Protein AF-A0A3N5SSV6-F1 (afdb_monomer_lite)

Structure (mmCIF, N/CA/C/O backbone):
data_AF-A0A3N5SSV6-F1
#
_entry.id   AF-A0A3N5SSV6-F1
#
loop_
_atom_site.group_PDB
_atom_site.id
_atom_site.type_symbol
_atom_site.label_atom_id
_atom_site.label_alt_id
_atom_site.label_comp_id
_atom_site.label_asym_id
_atom_site.label_entity_id
_atom_site.label_seq_id
_atom_site.pdbx_PDB_ins_code
_atom_site.Cartn_x
_atom_site.Cartn_y
_atom_site.Cartn_z
_atom_site.occupancy
_atom_site.B_iso_or_equiv
_atom_site.auth_seq_id
_atom_site.auth_comp_id
_atom_site.auth_asym_id
_atom_site.auth_atom_id
_atom_site.pdbx_PDB_model_num
ATOM 1 N N . MET A 1 1 ? 2.410 14.050 1.695 1.00 55.75 1 MET A N 1
ATOM 2 C CA . MET A 1 1 ? 2.346 12.735 2.374 1.00 55.75 1 MET A CA 1
ATOM 3 C C . MET A 1 1 ? 2.104 12.848 3.877 1.00 55.75 1 MET A C 1
ATOM 5 O O . MET A 1 1 ? 1.490 11.935 4.404 1.00 55.75 1 MET A O 1
ATOM 9 N N . GLN A 1 2 ? 2.488 13.954 4.530 1.00 58.75 2 GLN A N 1
ATOM 10 C CA . GLN A 1 2 ? 2.323 14.189 5.977 1.00 58.75 2 GLN A CA 1
ATOM 11 C C . GLN A 1 2 ? 0.910 13.861 6.505 1.00 58.75 2 GLN A C 1
ATOM 13 O O . GLN A 1 2 ? 0.768 12.989 7.345 1.00 58.75 2 GLN A O 1
ATOM 18 N N . ARG A 1 3 ? -0.144 14.363 5.840 1.00 71.00 3 ARG A N 1
ATOM 19 C CA . ARG A 1 3 ? -1.551 14.085 6.204 1.00 71.00 3 ARG A CA 1
ATOM 20 C C . ARG A 1 3 ? -1.955 12.604 6.317 1.00 71.00 3 ARG A C 1
ATOM 22 O O . ARG A 1 3 ? -2.890 12.311 7.051 1.00 71.00 3 ARG A O 1
ATOM 29 N N . PHE A 1 4 ? -1.331 11.685 5.572 1.00 77.06 4 PHE A N 1
ATOM 30 C CA . PHE A 1 4 ? -1.679 10.257 5.661 1.00 77.06 4 PHE A CA 1
ATOM 31 C C . PHE A 1 4 ? -0.957 9.576 6.818 1.00 77.06 4 PHE A C 1
ATOM 33 O O . PHE A 1 4 ? -1.547 8.742 7.491 1.00 77.06 4 PHE A O 1
ATOM 40 N N . HIS A 1 5 ? 0.305 9.943 7.042 1.00 72.81 5 HIS A N 1
ATOM 41 C CA . HIS A 1 5 ? 1.094 9.427 8.153 1.00 72.81 5 HIS A CA 1
ATOM 42 C C . HIS A 1 5 ? 0.445 9.811 9.486 1.00 72.81 5 HIS A C 1
ATOM 44 O O . HIS A 1 5 ? 0.118 8.929 10.277 1.00 72.81 5 HIS A O 1
ATOM 50 N N . ASP A 1 6 ? 0.105 11.096 9.633 1.00 80.62 6 ASP A N 1
ATOM 51 C CA . ASP A 1 6 ? -0.552 11.635 10.825 1.00 80.62 6 ASP A CA 1
ATOM 52 C C . ASP A 1 6 ? -1.889 10.920 11.114 1.00 80.62 6 ASP A C 1
ATOM 54 O O . 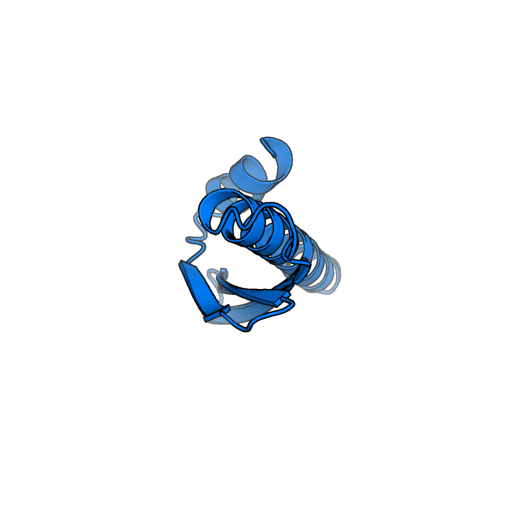ASP A 1 6 ? -2.237 10.678 12.267 1.00 80.62 6 ASP A O 1
ATOM 58 N N . PHE A 1 7 ? -2.644 10.535 10.073 1.00 87.31 7 PHE A N 1
ATOM 59 C CA . PHE A 1 7 ? -3.931 9.847 10.227 1.00 87.31 7 PHE A CA 1
ATOM 60 C C . PHE A 1 7 ? -3.798 8.476 10.899 1.00 87.31 7 PHE A C 1
ATOM 62 O O . PHE A 1 7 ? -4.579 8.165 11.806 1.00 87.31 7 PHE A O 1
ATOM 69 N N . PHE A 1 8 ? -2.852 7.655 10.431 1.00 87.00 8 PHE A N 1
ATOM 70 C CA . PHE A 1 8 ? -2.639 6.306 10.957 1.00 87.00 8 PHE A CA 1
ATOM 71 C C . PHE A 1 8 ? -1.952 6.352 12.325 1.00 87.00 8 PHE A C 1
ATOM 73 O O . PHE A 1 8 ? -2.338 5.605 13.224 1.00 87.00 8 PHE A O 1
ATOM 80 N N . GLU A 1 9 ? -1.017 7.284 12.523 1.00 84.81 9 GLU A N 1
ATOM 81 C CA . GLU A 1 9 ? -0.316 7.476 13.794 1.00 84.81 9 GLU A CA 1
ATOM 82 C C . GLU A 1 9 ? -1.267 7.908 14.920 1.00 84.81 9 GLU A C 1
ATOM 84 O O . GLU A 1 9 ? -1.291 7.284 15.981 1.00 84.81 9 GLU A O 1
ATOM 89 N N . GLN A 1 10 ? -2.143 8.892 14.670 1.00 86.62 10 GLN A N 1
ATOM 90 C CA . GLN A 1 10 ? -3.169 9.323 15.635 1.00 86.62 10 GLN A CA 1
ATOM 91 C C . GLN A 1 10 ? -4.099 8.179 16.063 1.00 86.62 10 GLN A C 1
ATOM 93 O O . GLN A 1 10 ? -4.612 8.175 17.181 1.00 86.62 10 GLN A O 1
ATOM 98 N N . ARG A 1 11 ? -4.307 7.197 15.178 1.00 84.62 11 ARG A N 1
ATOM 99 C CA . ARG A 1 11 ? -5.149 6.014 15.414 1.00 84.62 11 ARG A CA 1
ATOM 100 C C . ARG A 1 11 ? -4.371 4.814 15.942 1.00 84.62 11 ARG A C 1
ATOM 102 O O . ARG A 1 11 ? -4.966 3.758 16.139 1.00 84.62 11 ARG A O 1
ATOM 109 N N . LYS A 1 12 ? -3.064 4.966 16.184 1.00 87.62 12 LYS A N 1
ATOM 110 C CA . LYS A 1 12 ? -2.152 3.889 16.599 1.00 87.62 12 LYS A CA 1
ATOM 111 C C . LYS A 1 12 ? -2.211 2.676 15.659 1.00 87.62 12 LYS A C 1
ATOM 113 O O . LYS A 1 12 ? -2.086 1.536 16.096 1.00 87.62 12 LYS A O 1
ATOM 118 N N . MET A 1 13 ? -2.432 2.930 14.371 1.00 89.81 13 MET A N 1
ATOM 119 C CA . MET A 1 13 ? -2.502 1.911 13.331 1.00 89.81 13 MET A CA 1
ATOM 120 C C . MET A 1 13 ? -1.148 1.802 12.637 1.00 89.81 13 MET A C 1
ATOM 122 O O . MET A 1 13 ? -0.640 2.781 12.089 1.00 89.81 13 MET A O 1
ATOM 126 N N . THR A 1 14 ? -0.577 0.601 12.621 1.00 92.50 14 THR A N 1
ATOM 127 C CA . THR A 1 14 ? 0.622 0.308 11.828 1.00 92.50 14 THR A CA 1
ATOM 128 C C . THR A 1 14 ? 0.215 -0.014 10.396 1.00 92.50 14 THR A C 1
ATOM 130 O O . THR A 1 14 ? -0.765 -0.730 10.174 1.00 92.50 14 THR A O 1
ATOM 133 N N . VAL A 1 15 ? 0.949 0.527 9.424 1.00 94.25 15 VAL A N 1
ATOM 134 C CA . VAL A 1 15 ? 0.757 0.220 8.003 1.00 94.25 15 VAL A CA 1
ATOM 135 C C . VAL A 1 15 ? 1.925 -0.624 7.518 1.00 94.25 15 VAL A C 1
ATOM 137 O O . VAL A 1 15 ? 3.056 -0.143 7.465 1.00 94.25 15 VAL A O 1
ATOM 140 N N . ASP A 1 16 ? 1.631 -1.853 7.116 1.00 95.69 16 ASP A N 1
ATOM 141 C CA . ASP A 1 16 ? 2.584 -2.743 6.468 1.00 95.69 16 ASP A CA 1
ATOM 142 C C . ASP A 1 16 ? 2.555 -2.508 4.958 1.00 95.69 16 ASP A C 1
ATOM 144 O O . ASP A 1 16 ? 1.490 -2.502 4.334 1.00 95.69 16 ASP A O 1
ATOM 148 N N . LEU A 1 17 ? 3.730 -2.312 4.358 1.00 95.88 17 LEU A N 1
ATOM 149 C CA . LEU A 1 17 ? 3.892 -2.165 2.913 1.00 95.88 17 LEU A CA 1
ATOM 150 C C . LEU A 1 17 ? 4.653 -3.352 2.339 1.00 95.88 17 LEU A C 1
ATOM 152 O O . LEU A 1 17 ? 5.734 -3.692 2.817 1.00 95.88 17 LEU A O 1
ATOM 156 N N . SER A 1 18 ? 4.133 -3.929 1.259 1.00 97.19 18 SER A N 1
ATOM 157 C CA . SER A 1 18 ? 4.811 -5.005 0.535 1.00 97.19 18 SER A CA 1
ATOM 158 C C . SER A 1 18 ? 4.683 -4.829 -0.976 1.00 97.19 18 SER A C 1
ATOM 160 O O . SER A 1 18 ? 3.615 -4.522 -1.498 1.00 97.19 18 SER A O 1
ATOM 162 N N . ILE A 1 19 ? 5.786 -5.005 -1.706 1.00 96.44 19 ILE A N 1
ATOM 163 C CA . ILE A 1 19 ? 5.756 -5.029 -3.173 1.00 96.44 19 ILE A CA 1
ATOM 164 C C . ILE A 1 19 ? 5.291 -6.425 -3.590 1.00 96.44 19 ILE A C 1
ATOM 166 O O . ILE A 1 19 ? 6.068 -7.377 -3.529 1.00 96.44 19 ILE A O 1
ATOM 170 N N . THR A 1 20 ? 4.033 -6.550 -4.005 1.00 96.31 20 THR A N 1
ATOM 171 C CA . THR A 1 20 ? 3.417 -7.835 -4.379 1.00 96.31 20 THR A CA 1
ATOM 172 C C . THR A 1 20 ? 3.751 -8.240 -5.811 1.00 96.31 20 THR A C 1
ATOM 174 O O . THR A 1 20 ? 3.816 -9.426 -6.128 1.00 96.31 20 THR A O 1
ATOM 177 N N . HIS A 1 21 ? 4.012 -7.266 -6.688 1.00 95.12 21 HIS A N 1
ATOM 178 C CA . HIS A 1 21 ? 4.400 -7.535 -8.067 1.00 95.12 21 HIS A CA 1
ATOM 179 C C . HIS A 1 21 ? 5.408 -6.514 -8.594 1.00 95.12 21 HIS A C 1
ATOM 181 O O . HIS A 1 21 ? 5.209 -5.302 -8.510 1.00 95.12 21 HIS A O 1
ATOM 187 N N . LYS A 1 22 ? 6.474 -7.011 -9.226 1.00 93.94 22 LYS A N 1
ATOM 188 C CA . LYS A 1 22 ? 7.506 -6.195 -9.874 1.00 93.94 22 LYS A CA 1
ATOM 189 C C . LYS A 1 22 ? 7.718 -6.656 -11.317 1.00 93.94 22 LYS A C 1
ATOM 191 O O . LYS A 1 22 ? 8.677 -7.353 -11.635 1.00 93.94 22 LYS A O 1
ATOM 196 N N . GLY A 1 23 ? 6.802 -6.264 -12.197 1.00 90.25 23 GLY A N 1
ATOM 197 C CA . GLY A 1 23 ? 6.812 -6.625 -13.615 1.00 90.25 23 GLY A CA 1
ATOM 198 C C . GLY A 1 23 ? 7.646 -5.674 -14.469 1.00 90.25 23 GLY A C 1
ATOM 199 O O . GLY A 1 23 ? 8.128 -4.651 -13.993 1.00 90.25 23 GLY A O 1
ATOM 200 N N . LYS A 1 24 ? 7.790 -5.972 -15.765 1.00 89.75 24 LYS A N 1
ATOM 201 C CA . LYS A 1 24 ? 8.544 -5.134 -16.723 1.00 89.75 24 LYS A CA 1
ATOM 202 C C . LYS A 1 24 ? 7.961 -3.724 -16.873 1.00 89.75 24 LYS A C 1
ATOM 204 O O . LYS A 1 24 ? 8.704 -2.755 -16.981 1.00 89.75 24 LYS A O 1
ATOM 209 N N . TYR A 1 25 ? 6.635 -3.615 -16.872 1.00 91.00 25 TYR A N 1
ATOM 210 C CA . TYR A 1 25 ? 5.924 -2.366 -17.162 1.00 91.00 25 TYR A CA 1
ATOM 211 C C . TYR A 1 25 ? 5.343 -1.693 -15.922 1.00 91.00 25 TYR A C 1
ATOM 213 O O . TYR A 1 25 ? 5.070 -0.495 -15.961 1.00 91.00 25 TYR A O 1
ATOM 221 N N . PHE A 1 26 ? 5.152 -2.434 -14.829 1.00 94.12 26 PHE A N 1
ATOM 222 C CA . PHE A 1 26 ? 4.468 -1.938 -13.641 1.00 94.12 26 PHE A CA 1
ATOM 223 C C . PHE A 1 26 ? 5.053 -2.532 -12.360 1.00 94.12 26 PHE A C 1
ATOM 225 O O . PHE A 1 26 ? 5.520 -3.671 -12.349 1.00 94.12 26 PHE A O 1
ATOM 232 N N . THR A 1 27 ? 4.969 -1.757 -11.285 1.00 96.44 27 THR A N 1
ATOM 233 C CA . THR A 1 27 ? 5.164 -2.204 -9.904 1.00 96.44 27 THR A CA 1
ATOM 234 C C . THR A 1 27 ? 3.837 -2.065 -9.169 1.00 96.44 27 THR A C 1
ATOM 236 O O . THR A 1 27 ? 3.182 -1.024 -9.282 1.00 96.44 27 THR A O 1
ATOM 239 N N . VAL A 1 28 ? 3.453 -3.098 -8.426 1.00 97.31 28 VAL A N 1
ATOM 240 C CA . VAL A 1 28 ? 2.284 -3.118 -7.546 1.00 97.31 28 VAL A CA 1
ATOM 241 C C . VAL A 1 28 ? 2.778 -3.246 -6.112 1.00 97.31 28 VAL A C 1
ATOM 243 O O . VAL A 1 28 ? 3.601 -4.111 -5.810 1.00 97.31 28 VAL A O 1
ATOM 246 N N . THR A 1 29 ? 2.287 -2.360 -5.254 1.00 98.12 29 THR A N 1
ATOM 247 C CA . THR A 1 29 ? 2.538 -2.378 -3.814 1.00 98.12 29 THR A CA 1
ATOM 248 C C . THR A 1 29 ? 1.206 -2.505 -3.094 1.00 98.12 29 THR A C 1
ATOM 250 O O . THR A 1 29 ? 0.268 -1.775 -3.410 1.00 98.12 29 THR A O 1
ATOM 253 N N . GLU A 1 30 ? 1.132 -3.403 -2.125 1.00 98.38 30 GLU A N 1
ATOM 254 C CA . GLU A 1 30 ? 0.024 -3.535 -1.189 1.00 98.38 30 GLU A CA 1
ATOM 255 C C . GLU A 1 30 ? 0.351 -2.767 0.096 1.00 98.38 30 GLU A C 1
ATOM 257 O O . GLU A 1 30 ? 1.472 -2.831 0.605 1.00 98.38 30 GLU A O 1
ATOM 262 N N . ALA A 1 31 ? -0.640 -2.046 0.614 1.00 97.62 31 ALA A N 1
ATOM 263 C CA . ALA A 1 31 ? -0.646 -1.472 1.947 1.00 97.62 31 ALA A CA 1
ATOM 264 C C . ALA A 1 31 ? -1.724 -2.167 2.780 1.00 97.62 31 ALA A C 1
ATOM 266 O O . ALA A 1 31 ? -2.884 -2.245 2.359 1.00 97.62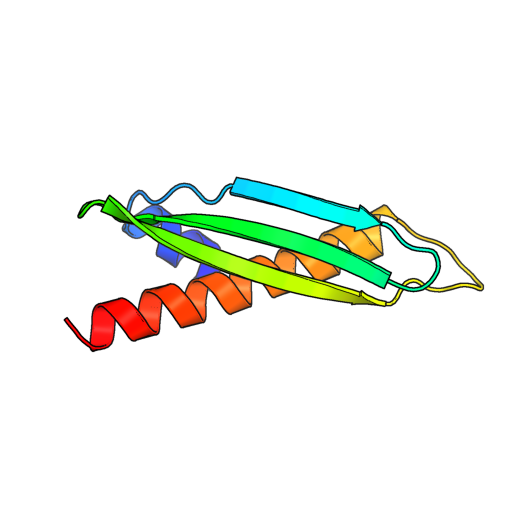 31 ALA A O 1
ATOM 267 N N . ARG A 1 32 ? -1.347 -2.637 3.967 1.00 97.06 32 ARG A N 1
ATOM 268 C CA . ARG A 1 32 ? -2.229 -3.333 4.902 1.00 97.06 32 ARG A CA 1
ATOM 269 C C . ARG A 1 32 ? -2.204 -2.664 6.265 1.00 97.06 32 ARG A C 1
ATOM 271 O O . ARG A 1 32 ? -1.164 -2.197 6.713 1.00 97.06 32 ARG A O 1
ATOM 278 N N . THR A 1 33 ? -3.348 -2.623 6.931 1.00 95.62 33 THR A N 1
ATOM 279 C CA . THR A 1 33 ? -3.442 -2.208 8.331 1.00 95.62 33 THR A CA 1
ATOM 280 C C . THR A 1 33 ? -4.608 -2.904 9.022 1.00 95.62 33 THR A C 1
ATOM 282 O O . THR A 1 33 ? -5.501 -3.443 8.366 1.00 95.62 33 THR A O 1
ATOM 285 N N . ARG A 1 34 ? -4.610 -2.877 10.353 1.00 93.56 34 ARG A N 1
ATOM 286 C CA . ARG A 1 34 ? -5.684 -3.403 11.192 1.00 93.56 34 ARG A CA 1
ATOM 287 C C . ARG A 1 34 ? -6.108 -2.338 12.194 1.00 93.56 34 ARG A C 1
ATOM 289 O O . ARG A 1 34 ? -5.255 -1.721 12.829 1.00 93.56 34 ARG A O 1
ATOM 296 N N . SER A 1 35 ? -7.407 -2.096 12.308 1.00 86.56 35 SER A N 1
ATOM 297 C CA . SER A 1 35 ? -7.966 -1.162 13.289 1.00 86.56 35 SER A CA 1
ATOM 298 C C . SER A 1 35 ? -8.081 -1.802 14.675 1.00 86.56 35 SER A C 1
ATOM 300 O O . SER A 1 35 ? -7.953 -3.017 14.838 1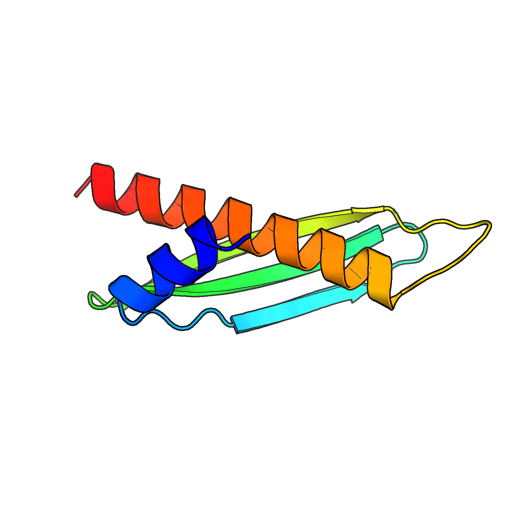.00 86.56 35 SER A O 1
ATOM 302 N N . ALA A 1 36 ? -8.321 -0.976 15.696 1.00 81.81 36 ALA A N 1
ATOM 303 C CA . ALA A 1 36 ? -8.383 -1.414 17.094 1.00 81.81 36 ALA A CA 1
ATOM 304 C C . ALA A 1 36 ? -9.527 -2.404 17.391 1.00 81.81 36 ALA A C 1
ATOM 306 O O . ALA A 1 36 ? -9.412 -3.221 18.298 1.00 81.81 36 ALA A O 1
ATOM 307 N N . ASP A 1 37 ? -10.610 -2.355 16.617 1.00 84.25 37 ASP A N 1
ATOM 308 C CA . ASP A 1 37 ? -11.739 -3.292 16.673 1.00 84.25 37 ASP A CA 1
ATOM 309 C C . ASP A 1 37 ? -11.495 -4.589 15.878 1.00 84.25 37 ASP A C 1
ATOM 311 O O . ASP A 1 37 ? -12.369 -5.448 15.808 1.00 84.25 37 ASP A O 1
ATOM 315 N N . GLY A 1 38 ? -10.307 -4.748 15.286 1.00 86.44 38 GLY A N 1
ATOM 316 C CA . GLY A 1 38 ? -9.889 -5.963 14.590 1.00 86.44 38 GLY A CA 1
ATOM 317 C C . GLY A 1 38 ? -10.219 -6.006 13.098 1.00 86.44 38 GLY A C 1
ATOM 318 O O . GLY A 1 38 ? -9.867 -6.992 12.450 1.00 86.44 38 GLY A O 1
ATOM 319 N N . ALA A 1 39 ? -10.834 -4.964 12.525 1.00 90.75 39 ALA A N 1
ATOM 320 C CA . ALA A 1 39 ? -11.090 -4.917 11.088 1.00 90.75 39 ALA A CA 1
ATOM 321 C C . ALA A 1 39 ? -9.777 -4.778 10.297 1.00 90.75 39 ALA A C 1
ATOM 323 O O . ALA A 1 39 ? -8.898 -3.980 10.631 1.00 90.75 39 ALA A O 1
ATOM 324 N N . GLU A 1 40 ? -9.633 -5.577 9.239 1.00 94.81 40 GLU A N 1
ATOM 325 C CA . GLU A 1 40 ? -8.454 -5.568 8.373 1.00 94.81 40 GLU A CA 1
ATOM 326 C C . GLU A 1 40 ? -8.728 -4.784 7.089 1.00 94.81 40 GLU A C 1
ATOM 328 O O . GLU A 1 40 ? -9.737 -4.984 6.407 1.00 94.81 40 GLU A O 1
ATOM 333 N N . PHE A 1 41 ? -7.795 -3.904 6.736 1.00 95.88 41 PHE A N 1
ATOM 334 C CA . PHE A 1 41 ? -7.863 -3.095 5.531 1.00 95.88 41 PHE A CA 1
ATOM 335 C C . PHE A 1 41 ? -6.654 -3.363 4.658 1.00 95.88 41 PHE A C 1
ATOM 337 O O . PHE A 1 41 ? -5.512 -3.293 5.105 1.00 95.88 41 PHE A O 1
ATOM 344 N N . VAL A 1 42 ? -6.933 -3.615 3.385 1.00 97.12 42 VAL A N 1
ATOM 345 C CA . VAL A 1 42 ? -5.931 -3.837 2.346 1.00 97.12 42 VAL A CA 1
ATOM 346 C C . VAL A 1 42 ? -6.250 -2.937 1.161 1.00 97.12 42 VAL A C 1
ATOM 348 O O . VAL A 1 42 ? -7.422 -2.817 0.768 1.00 97.12 42 VAL A O 1
ATOM 351 N N . ALA A 1 43 ? -5.224 -2.304 0.599 1.00 97.56 43 ALA A N 1
ATOM 352 C CA . ALA A 1 43 ? -5.322 -1.518 -0.621 1.00 97.56 43 ALA A CA 1
ATOM 353 C C . ALA A 1 43 ? -4.049 -1.622 -1.464 1.00 97.56 43 ALA A C 1
ATOM 355 O O . ALA A 1 43 ? -2.945 -1.723 -0.937 1.00 97.56 43 ALA A O 1
ATOM 356 N N . GLU A 1 44 ? -4.206 -1.531 -2.780 1.00 97.81 44 GLU A N 1
ATOM 357 C CA . GLU A 1 44 ? -3.099 -1.629 -3.725 1.00 97.81 44 GLU A CA 1
ATOM 358 C C . GLU A 1 44 ? -2.817 -0.290 -4.402 1.00 97.81 44 GLU A C 1
ATOM 360 O O . GLU A 1 44 ? -3.706 0.524 -4.668 1.00 97.81 44 GLU A O 1
ATOM 365 N N . GLY A 1 45 ? -1.549 -0.075 -4.721 1.00 97.25 45 GLY A N 1
ATOM 366 C CA . GLY A 1 45 ? -1.085 1.018 -5.549 1.00 97.25 45 GLY A CA 1
ATOM 367 C C . GLY A 1 45 ? -0.261 0.482 -6.705 1.00 97.25 45 GLY A C 1
ATOM 368 O O . GLY A 1 45 ? 0.652 -0.315 -6.516 1.00 97.25 45 GLY A O 1
ATOM 369 N N . VAL A 1 46 ? -0.554 0.962 -7.911 1.00 96.88 46 VAL A N 1
ATOM 370 C CA . VAL A 1 46 ? 0.159 0.574 -9.134 1.00 96.88 46 VAL A CA 1
ATOM 371 C C . VAL A 1 46 ? 0.948 1.763 -9.659 1.00 96.88 46 VAL A C 1
ATOM 373 O O . VAL A 1 46 ? 0.418 2.874 -9.732 1.00 96.88 46 VAL A O 1
ATOM 376 N N . ALA A 1 47 ? 2.193 1.552 -10.073 1.00 96.62 47 ALA A N 1
ATOM 377 C CA . ALA A 1 47 ? 3.004 2.547 -10.767 1.00 96.62 47 ALA A CA 1
ATOM 378 C C . ALA A 1 47 ? 3.591 1.968 -12.052 1.00 96.62 47 ALA A C 1
ATOM 380 O O . ALA A 1 47 ? 4.074 0.840 -12.069 1.00 96.62 47 ALA A O 1
ATOM 381 N N . ARG A 1 48 ? 3.578 2.758 -13.129 1.00 93.69 48 ARG A N 1
ATOM 382 C CA . ARG A 1 48 ? 4.232 2.394 -14.389 1.00 93.69 48 ARG A CA 1
ATOM 383 C C . ARG A 1 48 ? 5.747 2.545 -14.252 1.00 93.69 48 ARG A C 1
ATOM 385 O O . ARG A 1 48 ? 6.223 3.533 -13.696 1.00 93.69 48 ARG A O 1
ATOM 392 N N . ARG A 1 49 ? 6.490 1.585 -14.794 1.00 91.19 49 ARG A N 1
ATOM 393 C CA . ARG A 1 49 ? 7.948 1.623 -14.927 1.00 91.19 49 ARG A CA 1
ATOM 394 C C . ARG A 1 49 ? 8.322 2.263 -16.259 1.00 91.19 49 ARG A C 1
ATOM 396 O O . ARG A 1 49 ? 7.671 2.033 -17.280 1.00 91.19 49 ARG A O 1
ATOM 403 N N . SER A 1 50 ? 9.366 3.083 -16.232 1.00 85.06 50 SER A N 1
ATOM 404 C CA . SER A 1 50 ? 9.991 3.590 -17.452 1.00 85.06 50 SER A CA 1
ATOM 405 C C . SER A 1 50 ? 10.831 2.477 -18.072 1.00 85.06 50 SER A C 1
ATOM 407 O O . SER A 1 50 ? 11.626 1.854 -17.369 1.00 85.06 50 SER A O 1
ATOM 409 N N . LEU A 1 51 ? 10.635 2.215 -19.366 1.00 83.75 51 LEU A N 1
ATOM 410 C CA . LEU A 1 51 ? 11.416 1.214 -20.101 1.00 83.75 51 LEU A CA 1
ATOM 411 C C . LEU A 1 51 ? 12.767 1.778 -20.543 1.00 83.75 51 LEU A C 1
ATOM 413 O O . LEU A 1 51 ? 13.750 1.048 -20.561 1.00 83.75 51 LEU A O 1
ATOM 417 N N . ASP A 1 52 ? 12.813 3.077 -20.841 1.00 85.19 52 ASP A N 1
ATOM 418 C CA . ASP A 1 52 ? 14.011 3.747 -21.359 1.00 85.19 52 ASP A CA 1
ATOM 419 C C . ASP A 1 52 ? 14.999 4.102 -20.241 1.00 85.19 52 ASP A C 1
ATOM 421 O O . ASP A 1 52 ? 16.204 4.199 -20.459 1.00 85.19 52 ASP A O 1
ATOM 425 N N . LYS A 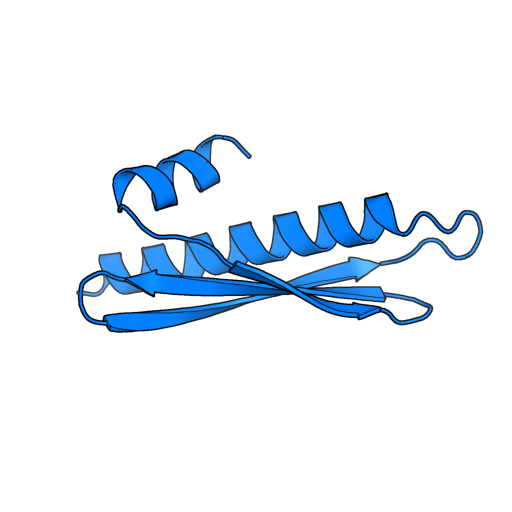1 53 ? 14.481 4.319 -19.025 1.00 81.31 53 LYS A N 1
ATOM 426 C CA . LYS A 1 53 ? 15.256 4.639 -17.817 1.00 81.31 53 LYS A CA 1
ATOM 427 C C . LYS A 1 53 ? 14.651 3.910 -16.617 1.00 81.31 53 LYS A C 1
ATOM 429 O O . LYS A 1 53 ? 13.888 4.529 -15.869 1.00 81.31 53 LYS A O 1
ATOM 434 N N . PRO A 1 54 ? 14.908 2.600 -16.467 1.00 78.88 54 PRO A N 1
ATOM 435 C CA . PRO A 1 54 ? 14.364 1.834 -15.358 1.00 78.88 54 PRO A CA 1
ATOM 436 C C . PRO A 1 54 ? 14.913 2.371 -14.032 1.00 78.88 54 PRO A C 1
ATOM 438 O O . PRO A 1 54 ? 16.117 2.379 -13.800 1.00 78.88 54 PRO A O 1
ATOM 441 N N . ASP A 1 55 ? 14.008 2.825 -13.169 1.00 85.19 55 ASP A N 1
ATOM 442 C CA . ASP A 1 55 ? 14.297 3.221 -11.792 1.00 85.19 55 ASP A CA 1
ATOM 443 C C . ASP A 1 55 ? 13.300 2.511 -10.877 1.00 85.19 55 ASP A C 1
ATOM 445 O O . ASP A 1 55 ? 12.130 2.894 -10.726 1.00 85.19 55 ASP A O 1
ATOM 449 N N . ASP A 1 56 ? 13.778 1.414 -10.306 1.00 83.00 56 ASP A N 1
ATOM 450 C CA . ASP A 1 56 ? 12.973 0.519 -9.488 1.00 83.00 56 ASP A CA 1
ATOM 451 C C . ASP A 1 56 ? 12.611 1.142 -8.149 1.00 83.00 56 ASP A C 1
ATOM 453 O O . ASP A 1 56 ? 11.522 0.878 -7.632 1.00 83.00 56 ASP A O 1
ATOM 457 N N . GLY A 1 57 ? 13.486 1.998 -7.616 1.00 86.75 57 GLY A N 1
ATOM 458 C CA . GLY A 1 57 ? 13.219 2.760 -6.405 1.00 86.75 57 GLY A CA 1
ATOM 459 C C . GLY A 1 57 ? 12.064 3.728 -6.632 1.00 86.75 57 GLY A C 1
ATOM 460 O O . GLY A 1 57 ? 11.110 3.754 -5.856 1.00 86.75 57 GLY A O 1
ATOM 461 N N . LYS A 1 58 ? 12.075 4.454 -7.754 1.00 90.81 58 LYS A N 1
ATOM 462 C CA . LYS A 1 58 ? 11.023 5.421 -8.086 1.00 90.81 58 LYS A CA 1
ATOM 463 C C . LYS A 1 58 ? 9.658 4.770 -8.295 1.00 90.81 58 LYS A C 1
ATOM 465 O O . LYS A 1 58 ? 8.667 5.251 -7.745 1.00 90.81 58 LYS A O 1
ATOM 470 N N . ALA A 1 59 ? 9.577 3.684 -9.065 1.00 92.75 59 ALA A N 1
ATOM 471 C CA . ALA A 1 59 ? 8.306 2.987 -9.285 1.00 92.75 59 ALA A CA 1
ATOM 472 C C . ALA A 1 59 ? 7.748 2.382 -7.983 1.00 92.75 59 ALA A C 1
ATOM 474 O O . ALA A 1 59 ? 6.545 2.472 -7.720 1.00 92.75 59 ALA A O 1
ATOM 475 N N . SER A 1 60 ? 8.618 1.829 -7.134 1.00 93.44 60 SER A N 1
ATOM 476 C CA . SER A 1 60 ? 8.232 1.295 -5.821 1.00 93.44 60 SER A CA 1
ATOM 477 C C . SER A 1 60 ? 7.716 2.401 -4.895 1.00 93.44 60 SER A C 1
ATOM 479 O O . SER A 1 60 ? 6.625 2.281 -4.350 1.00 93.44 60 SER A O 1
ATOM 481 N N . SER A 1 61 ? 8.404 3.542 -4.820 1.00 94.12 61 SER A N 1
ATOM 482 C CA . SER A 1 61 ? 7.959 4.693 -4.022 1.00 94.12 61 SER A CA 1
ATOM 483 C C . SER A 1 61 ? 6.619 5.270 -4.495 1.00 94.12 61 SER A C 1
ATOM 485 O O . SER A 1 61 ? 5.753 5.586 -3.678 1.00 94.12 61 SER A O 1
ATOM 487 N N . ILE A 1 62 ? 6.400 5.382 -5.812 1.00 94.88 62 ILE A N 1
ATOM 488 C CA . ILE A 1 62 ? 5.125 5.874 -6.364 1.00 94.88 62 ILE A CA 1
ATOM 489 C C . ILE A 1 62 ? 3.991 4.884 -6.079 1.00 94.88 62 ILE A C 1
ATOM 491 O O . ILE A 1 62 ? 2.904 5.302 -5.673 1.00 94.88 62 ILE A O 1
ATOM 495 N N . SER A 1 63 ? 4.221 3.587 -6.304 1.00 96.88 63 SER A N 1
ATOM 496 C CA . SER A 1 63 ? 3.210 2.553 -6.051 1.00 96.88 63 SER A CA 1
ATOM 497 C C . SER A 1 63 ? 2.867 2.467 -4.561 1.00 96.88 63 SER A C 1
ATOM 499 O O . SER A 1 63 ? 1.687 2.495 -4.229 1.00 96.88 63 SER A O 1
ATOM 501 N N . GLY A 1 64 ? 3.856 2.514 -3.663 1.00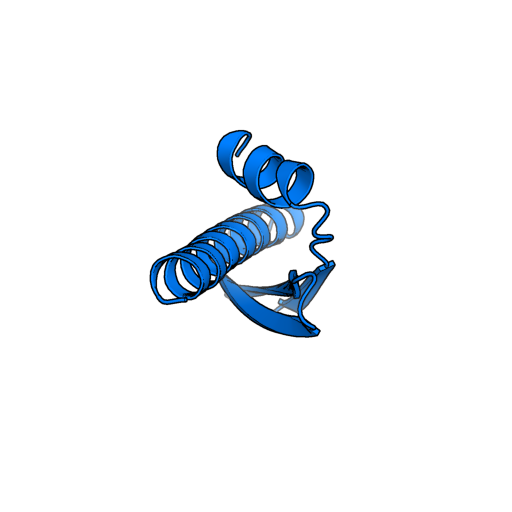 96.19 64 GLY A N 1
ATOM 502 C CA . GLY A 1 64 ? 3.634 2.563 -2.214 1.00 96.19 64 GLY A CA 1
ATOM 503 C C . GLY A 1 64 ? 2.856 3.800 -1.760 1.00 96.19 64 GLY A C 1
ATOM 504 O O . GLY A 1 64 ? 1.876 3.679 -1.029 1.00 96.19 64 GLY A O 1
ATOM 505 N N . GLY A 1 65 ? 3.192 4.992 -2.268 1.00 94.94 65 GLY A N 1
ATOM 506 C CA . GLY A 1 65 ? 2.427 6.209 -1.968 1.00 94.94 65 GLY A CA 1
ATOM 507 C C . GLY A 1 65 ? 0.966 6.143 -2.441 1.00 94.94 65 GLY A C 1
ATOM 508 O O . GLY A 1 65 ? 0.067 6.650 -1.766 1.00 94.94 65 GLY A O 1
ATOM 509 N N . ARG A 1 66 ? 0.707 5.486 -3.581 1.00 96.19 66 ARG A N 1
ATOM 510 C CA . ARG A 1 66 ? -0.656 5.222 -4.075 1.00 96.19 66 ARG A CA 1
ATOM 511 C C . ARG A 1 66 ? -1.396 4.216 -3.191 1.00 96.19 66 ARG A C 1
ATOM 513 O O . ARG A 1 66 ? -2.560 4.463 -2.887 1.00 96.19 66 A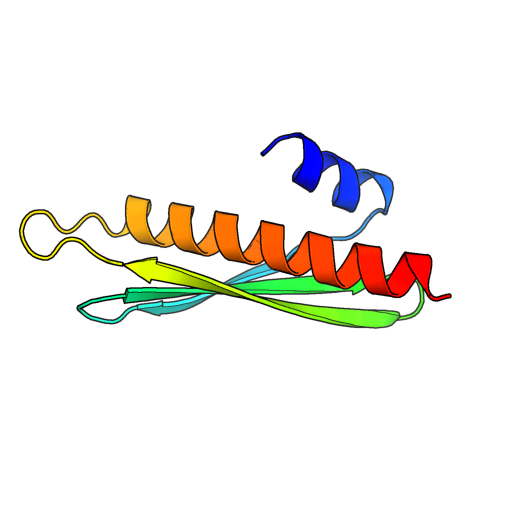RG A O 1
ATOM 520 N N . ALA A 1 67 ? -0.720 3.158 -2.745 1.00 97.31 67 ALA A N 1
ATOM 521 C CA . ALA A 1 67 ? -1.281 2.145 -1.856 1.00 97.31 67 ALA A CA 1
ATOM 522 C C . ALA A 1 67 ? -1.698 2.755 -0.508 1.00 97.31 67 ALA A C 1
ATOM 524 O O . ALA A 1 67 ? -2.843 2.592 -0.095 1.00 97.31 67 ALA A O 1
ATOM 525 N N . ILE A 1 68 ? -0.831 3.567 0.118 1.00 95.69 68 ILE A N 1
ATOM 526 C CA . ILE A 1 68 ? -1.153 4.292 1.362 1.00 95.69 68 ILE A CA 1
ATOM 527 C C . ILE A 1 68 ? -2.368 5.204 1.170 1.00 95.69 68 ILE A C 1
ATOM 529 O O . ILE A 1 68 ? -3.271 5.219 2.004 1.00 95.69 68 ILE A O 1
ATOM 533 N N . LYS A 1 69 ? -2.416 5.973 0.073 1.00 94.69 69 LYS A N 1
ATOM 534 C CA . LYS A 1 69 ? -3.548 6.872 -0.195 1.00 94.69 69 LYS A CA 1
ATOM 535 C C . LYS A 1 69 ? -4.859 6.095 -0.349 1.00 94.69 69 LYS A C 1
ATOM 537 O O . LYS A 1 69 ? -5.881 6.526 0.180 1.00 94.69 69 LYS A O 1
ATOM 542 N N . ALA A 1 70 ? -4.841 4.979 -1.076 1.00 95.75 70 ALA A N 1
ATOM 543 C CA . ALA A 1 70 ? -6.014 4.129 -1.247 1.00 95.75 70 ALA A CA 1
ATOM 544 C C . ALA A 1 70 ? -6.450 3.497 0.085 1.00 95.75 70 ALA A C 1
ATOM 546 O O . ALA A 1 70 ? -7.642 3.482 0.393 1.00 95.75 70 ALA A O 1
ATOM 547 N N . LEU A 1 71 ? -5.489 3.058 0.904 1.00 95.81 71 LEU A N 1
ATOM 548 C CA . LEU A 1 71 ? -5.745 2.518 2.236 1.00 95.81 71 LEU A CA 1
ATOM 549 C C . LEU A 1 71 ? -6.404 3.559 3.141 1.00 95.81 71 LEU A C 1
ATOM 551 O O . LEU A 1 71 ? -7.420 3.268 3.763 1.00 95.81 71 LEU A O 1
ATOM 555 N N . TYR A 1 72 ? -5.878 4.786 3.156 1.00 93.50 72 TYR A N 1
ATOM 556 C CA . TYR A 1 72 ? -6.446 5.904 3.910 1.00 93.50 72 TYR A CA 1
ATOM 557 C C . TYR A 1 72 ? -7.920 6.136 3.559 1.00 93.50 72 TYR A C 1
ATOM 559 O O . TYR A 1 72 ? -8.758 6.198 4.453 1.00 93.50 72 TYR A O 1
ATOM 567 N N . LEU A 1 73 ? -8.251 6.208 2.264 1.00 93.12 73 LEU A N 1
ATOM 568 C CA . LEU A 1 73 ? -9.633 6.410 1.819 1.00 93.12 73 LEU A CA 1
ATOM 569 C C . LEU A 1 73 ? -10.546 5.263 2.268 1.00 93.12 73 LEU A C 1
ATOM 571 O O . LEU A 1 73 ? -11.675 5.506 2.686 1.00 93.12 73 LEU A O 1
ATOM 575 N N . LYS A 1 74 ? -10.048 4.024 2.209 1.00 93.69 74 LYS A N 1
ATOM 576 C CA . LYS A 1 74 ? -10.797 2.827 2.602 1.00 93.69 74 LYS A CA 1
ATOM 577 C C . LYS A 1 74 ? -11.091 2.799 4.102 1.00 93.69 74 LYS A C 1
ATOM 579 O O . LYS A 1 74 ? -12.223 2.525 4.486 1.00 93.69 74 LYS A O 1
ATOM 584 N N . VAL A 1 75 ? -10.093 3.115 4.927 1.00 92.25 75 VAL A N 1
ATOM 585 C CA . VAL A 1 75 ? -10.253 3.198 6.385 1.00 92.25 75 VAL A CA 1
ATOM 586 C C . VAL A 1 75 ? -11.175 4.358 6.750 1.00 92.25 75 VAL A C 1
ATOM 588 O O . VAL A 1 75 ? -12.124 4.158 7.495 1.00 92.25 75 VAL A O 1
ATOM 591 N N . ASN A 1 76 ? -10.963 5.551 6.186 1.00 89.62 76 ASN A N 1
ATOM 592 C CA . ASN A 1 76 ? -11.795 6.715 6.497 1.00 89.62 76 ASN A CA 1
ATOM 593 C C . ASN A 1 76 ? -13.275 6.469 6.167 1.00 89.62 76 ASN A C 1
ATOM 595 O O . ASN A 1 76 ? -14.135 6.741 6.993 1.00 89.62 76 ASN A O 1
ATOM 599 N N . TYR A 1 77 ? -13.564 5.883 5.002 1.00 88.38 77 TYR A N 1
ATOM 600 C CA . TYR A 1 77 ? -14.933 5.547 4.603 1.00 88.38 77 TYR A CA 1
ATOM 601 C C . TYR A 1 77 ? -15.604 4.520 5.523 1.00 88.38 77 TYR A C 1
ATOM 603 O O . TYR A 1 77 ? -16.811 4.575 5.739 1.00 88.38 77 TYR A O 1
ATOM 611 N N . HIS A 1 78 ? -14.838 3.557 6.036 1.00 87.62 78 HIS A N 1
ATOM 612 C CA . HIS A 1 78 ? -15.353 2.582 6.991 1.00 87.62 78 HIS A CA 1
ATOM 613 C C . HIS A 1 78 ? -15.711 3.239 8.325 1.00 87.62 78 HIS A C 1
ATOM 615 O O . HIS A 1 78 ? -16.769 2.963 8.878 1.00 87.62 78 HIS A O 1
ATOM 621 N N . GLU A 1 79 ? -14.855 4.135 8.813 1.00 82.56 79 GLU A N 1
ATOM 622 C CA . GLU A 1 79 ? -15.074 4.841 10.076 1.00 82.56 79 GLU A CA 1
ATOM 623 C C . GLU A 1 79 ? -16.223 5.857 9.992 1.00 82.56 79 GLU A C 1
ATOM 625 O O . GLU A 1 79 ? -16.976 5.986 10.945 1.00 82.56 79 GLU A O 1
ATOM 630 N N . GLU A 1 80 ? -16.422 6.526 8.852 1.00 84.19 80 GLU A N 1
ATOM 631 C CA . GLU A 1 80 ? -17.577 7.420 8.628 1.00 84.19 80 GLU A CA 1
ATOM 632 C C . GLU A 1 80 ? -18.924 6.681 8.577 1.00 84.19 80 GLU A C 1
ATOM 634 O O . GLU A 1 80 ? -19.979 7.309 8.649 1.00 84.19 80 GLU A O 1
ATOM 639 N N . LYS A 1 81 ? -18.896 5.356 8.402 1.00 78.12 81 LYS A N 1
ATOM 640 C CA . LYS A 1 81 ? -20.084 4.503 8.276 1.00 78.12 81 LYS A CA 1
ATOM 641 C C . LYS A 1 81 ? -20.402 3.668 9.515 1.00 78.12 81 LYS A C 1
ATOM 643 O O . LYS A 1 81 ? -21.409 2.960 9.490 1.00 78.12 81 LYS A O 1
ATOM 648 N N . LYS A 1 82 ? -19.550 3.710 10.536 1.00 67.50 82 LYS A N 1
ATOM 649 C CA . LYS A 1 82 ? -19.820 3.126 11.853 1.00 67.50 82 LYS A CA 1
ATOM 650 C C . LYS A 1 82 ? -20.693 4.056 12.681 1.00 67.50 82 LYS A C 1
ATOM 652 O O . LYS A 1 82 ? -21.540 3.511 13.418 1.00 67.50 82 LYS A O 1
#

Sequence (82 aa):
MQRFHDFFEQRKMTVDLSITHKGKYFTVTEARTRSADGAEFVAEGVARRSLDKPDDGKASSISGGRAIKALYLKVNYHEEKK

Secondary structure (DSSP, 8-state):
-HHHHHHHHHTT--EEEEEEEE-SSEEEEEEEEE-TTS-EEEEEEEEEPPSSS--HHHHHHHHHHHHHHHHHHHHHHHHTT-

pLDDT: mean 89.73, std 8.45, range [55.75, 98.38]

Foldseek 3Di:
DVVLVCVCVVQVKDWDKDFPDDDLFKTKIKIWIAGPVGDIFIFIFMFTADNVDGDPVVRSVRRRVRNSVRRSVVVVVVVVVD

Radius of gyration: 13.83 Å; chains: 1; bounding box: 35×22×38 Å